Protein AF-A0AAZ3PDN5-F1 (afdb_monomer)

Radius of gyration: 50.09 Å; Cα contacts (8 Å, |Δi|>4): 40; chains: 1; bounding box: 104×36×146 Å

Secondary structure (DSSP, 8-state):
--HHHHHHHHHHHHHHHHHHHHHHHHHHHHHHHHHHHHHHHHHHHHHHHHHHHHHHHHHHHHHHHHHHHHHHHHHHHHHHHHHHHHHHHHHHHHHHHHHHHHH-SSS-HHHHHHHHHHHHHHHHHHHHH-TT-TTHHHHHHHHHHHHHHHHTTS-------

Structure (mmCIF, N/CA/C/O backbone):
data_AF-A0AAZ3PDN5-F1
#
_entry.id   AF-A0AAZ3PDN5-F1
#
loop_
_atom_site.group_PDB
_atom_site.id
_atom_site.type_symbol
_atom_site.label_atom_id
_atom_site.label_alt_id
_atom_site.label_comp_id
_atom_site.label_asym_id
_atom_site.label_entity_id
_atom_site.label_seq_id
_atom_site.pdbx_PDB_ins_code
_atom_site.Cartn_x
_atom_site.Cartn_y
_atom_site.Cartn_z
_atom_site.occupancy
_atom_site.B_iso_or_equiv
_atom_site.auth_seq_id
_atom_site.auth_comp_id
_atom_site.auth_asym_id
_atom_site.auth_atom_id
_atom_site.pdbx_PDB_model_num
ATOM 1 N N . MET A 1 1 ? 48.887 -10.048 -79.944 1.00 52.66 1 MET A N 1
ATOM 2 C CA . MET A 1 1 ? 48.756 -9.171 -78.765 1.00 52.66 1 MET A CA 1
ATOM 3 C C . MET A 1 1 ? 50.150 -8.770 -78.334 1.00 52.66 1 MET A C 1
ATOM 5 O O . MET A 1 1 ? 50.989 -9.656 -78.208 1.00 52.66 1 MET A O 1
ATOM 9 N N . THR A 1 2 ? 50.437 -7.479 -78.199 1.00 70.44 2 THR A N 1
ATOM 10 C CA . THR A 1 2 ? 51.725 -7.012 -77.660 1.00 70.44 2 THR A CA 1
ATOM 11 C C . THR A 1 2 ? 51.668 -7.018 -76.131 1.00 70.44 2 THR A C 1
ATOM 13 O O . THR A 1 2 ? 50.595 -6.863 -75.558 1.00 70.44 2 THR A O 1
ATOM 16 N N . ALA A 1 3 ? 52.805 -7.173 -75.446 1.00 73.94 3 ALA A N 1
ATOM 17 C CA . ALA A 1 3 ? 52.866 -7.166 -73.974 1.00 73.94 3 ALA A CA 1
ATOM 18 C C . ALA A 1 3 ? 52.240 -5.902 -73.345 1.00 73.94 3 ALA A C 1
ATOM 20 O O . ALA A 1 3 ? 51.764 -5.921 -72.214 1.00 73.94 3 ALA A O 1
ATOM 21 N N . THR A 1 4 ? 52.197 -4.801 -74.096 1.00 74.50 4 THR A N 1
ATOM 22 C CA . THR A 1 4 ? 51.482 -3.583 -73.718 1.00 74.50 4 THR A CA 1
ATOM 23 C C . THR A 1 4 ? 49.973 -3.807 -73.590 1.00 74.50 4 THR A C 1
ATOM 25 O O . THR A 1 4 ? 49.427 -3.415 -72.562 1.00 74.50 4 THR A O 1
ATOM 28 N N . ASP A 1 5 ? 49.313 -4.488 -74.534 1.00 79.94 5 ASP A N 1
ATOM 29 C CA . ASP A 1 5 ? 47.856 -4.732 -74.513 1.00 79.94 5 ASP A CA 1
ATOM 30 C C . ASP A 1 5 ? 47.415 -5.494 -73.255 1.00 79.94 5 ASP A C 1
ATOM 32 O O . ASP A 1 5 ? 46.420 -5.142 -72.621 1.00 79.94 5 ASP A O 1
ATOM 36 N N . GLU A 1 6 ? 48.196 -6.492 -72.831 1.00 84.44 6 GLU A N 1
ATOM 37 C CA . GLU A 1 6 ? 47.916 -7.266 -71.614 1.00 84.44 6 GLU A CA 1
ATOM 38 C C . GLU A 1 6 ? 47.995 -6.402 -70.347 1.00 84.44 6 GLU A C 1
ATOM 40 O O . GLU A 1 6 ? 47.177 -6.548 -69.436 1.00 84.44 6 GLU A O 1
ATOM 45 N N . THR A 1 7 ? 48.931 -5.446 -70.295 1.00 86.06 7 THR A N 1
ATOM 46 C CA . THR A 1 7 ? 49.037 -4.517 -69.158 1.00 86.06 7 THR A CA 1
ATOM 47 C C . THR A 1 7 ? 47.889 -3.509 -69.100 1.00 86.06 7 THR A C 1
ATOM 49 O O . THR A 1 7 ? 47.485 -3.134 -67.999 1.00 86.06 7 THR A O 1
ATOM 52 N N . TYR A 1 8 ? 47.355 -3.065 -70.246 1.00 88.25 8 TYR A N 1
ATOM 53 C CA . TYR A 1 8 ? 46.176 -2.189 -70.287 1.00 88.25 8 TYR A CA 1
ATOM 54 C C . TYR A 1 8 ? 44.939 -2.924 -69.771 1.00 88.25 8 TYR A C 1
ATOM 56 O O . TYR A 1 8 ? 44.270 -2.420 -68.872 1.00 88.25 8 TYR A O 1
ATOM 64 N N . LEU A 1 9 ? 44.710 -4.148 -70.252 1.00 90.69 9 LEU A N 1
ATOM 65 C CA . LEU A 1 9 ? 43.590 -4.985 -69.824 1.00 90.69 9 LEU A CA 1
ATOM 66 C C . LEU A 1 9 ? 43.640 -5.301 -68.320 1.00 90.69 9 LEU A C 1
ATOM 68 O O . LEU A 1 9 ? 42.619 -5.310 -67.632 1.00 90.69 9 LEU A O 1
ATOM 72 N N . TRP A 1 10 ? 44.836 -5.554 -67.782 1.00 92.19 10 TRP A N 1
ATOM 73 C CA . TRP A 1 10 ? 45.003 -5.807 -66.351 1.00 92.19 10 TRP A CA 1
ATOM 74 C C . TRP A 1 10 ? 44.714 -4.565 -65.499 1.00 92.19 10 TRP A C 1
ATOM 76 O O . TRP A 1 10 ? 44.057 -4.688 -64.465 1.00 92.19 10 TRP A O 1
ATOM 86 N N . ARG A 1 11 ? 45.143 -3.372 -65.939 1.00 93.50 11 ARG A N 1
ATOM 87 C CA . ARG A 1 11 ? 44.814 -2.107 -65.256 1.00 93.50 11 ARG A CA 1
ATOM 88 C C . ARG A 1 11 ? 43.313 -1.842 -65.243 1.00 93.50 11 ARG A C 1
ATOM 90 O O . ARG A 1 11 ? 42.771 -1.586 -64.174 1.00 93.50 11 ARG A O 1
ATOM 97 N N . GLU A 1 12 ? 42.643 -1.992 -66.381 1.00 94.12 12 GLU A N 1
ATOM 98 C CA 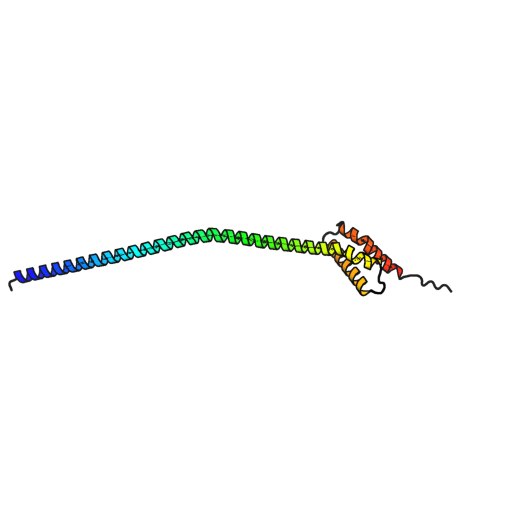. GLU A 1 12 ? 41.188 -1.828 -66.488 1.00 94.12 12 GLU A CA 1
ATOM 99 C C . GLU A 1 12 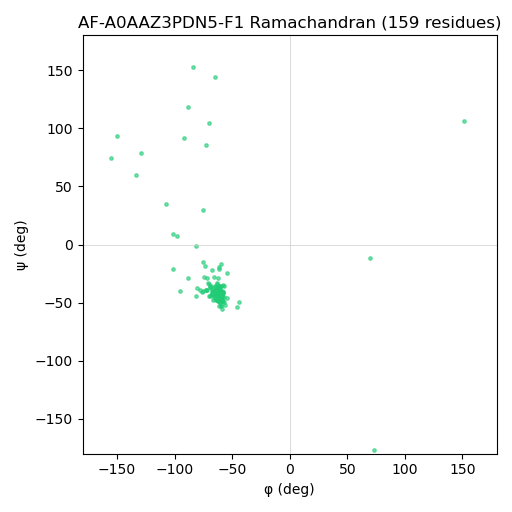? 40.448 -2.778 -65.532 1.00 94.12 12 GLU A C 1
ATOM 101 O O . GLU A 1 12 ? 39.599 -2.359 -64.747 1.00 94.12 12 GLU A O 1
ATOM 106 N N . LYS A 1 13 ? 40.857 -4.052 -65.483 1.00 95.12 13 LYS A N 1
ATOM 107 C CA . LYS A 1 13 ? 40.280 -5.040 -64.560 1.00 95.12 13 LYS A CA 1
ATOM 108 C C . LYS A 1 13 ? 40.476 -4.676 -63.084 1.00 95.12 13 LYS A C 1
ATOM 110 O O . LYS A 1 13 ? 39.609 -4.980 -62.259 1.00 95.12 13 LYS A O 1
ATOM 115 N N . ILE A 1 14 ? 41.610 -4.070 -62.728 1.00 95.69 14 ILE A N 1
ATOM 116 C CA . ILE A 1 14 ? 41.860 -3.579 -61.366 1.00 95.69 14 ILE A CA 1
ATOM 117 C C . ILE A 1 14 ? 40.983 -2.377 -61.061 1.00 95.69 14 ILE A C 1
ATOM 119 O O . ILE A 1 14 ? 40.392 -2.341 -59.988 1.00 95.69 14 ILE A O 1
ATOM 123 N N . GLU A 1 15 ? 40.864 -1.426 -61.982 1.00 96.00 15 GLU A N 1
ATOM 124 C CA . GLU A 1 15 ? 40.008 -0.252 -61.807 1.00 96.00 15 GLU A CA 1
ATOM 125 C C . GLU A 1 15 ? 38.541 -0.658 -61.632 1.00 96.00 15 GLU A C 1
ATOM 127 O O . GLU A 1 15 ? 37.877 -0.185 -60.710 1.00 96.00 15 GLU A O 1
ATOM 132 N N . GLU A 1 16 ? 38.050 -1.628 -62.406 1.00 96.25 16 GLU A N 1
ATOM 133 C CA . GLU A 1 16 ? 36.716 -2.201 -62.213 1.00 96.25 16 GLU A CA 1
ATOM 134 C C . GLU A 1 16 ? 36.560 -2.919 -60.866 1.00 96.25 16 GLU A C 1
ATOM 136 O O . GLU A 1 16 ? 35.510 -2.837 -60.223 1.00 96.25 16 GLU A O 1
ATOM 141 N N . LYS A 1 17 ? 37.578 -3.680 -60.434 1.00 96.69 17 LYS A N 1
ATOM 142 C CA . LYS A 1 17 ? 37.590 -4.331 -59.112 1.00 96.69 17 LYS A CA 1
ATOM 143 C C . LYS A 1 17 ? 37.524 -3.287 -58.008 1.00 96.69 17 LYS A C 1
ATOM 145 O O . LYS A 1 17 ? 36.636 -3.387 -57.169 1.00 96.69 17 LYS A O 1
ATOM 150 N N . LEU A 1 18 ? 38.375 -2.273 -58.077 1.00 96.69 18 LEU A N 1
ATOM 151 C CA . LEU A 1 18 ? 38.430 -1.177 -57.124 1.00 96.69 18 LEU A CA 1
ATOM 152 C C . LEU A 1 18 ? 37.104 -0.415 -57.076 1.00 96.69 18 LEU A C 1
ATOM 154 O O . LEU A 1 18 ? 36.609 -0.116 -55.994 1.00 96.69 18 LEU A O 1
ATOM 158 N N . LYS A 1 19 ? 36.490 -0.153 -58.234 1.00 96.56 19 LYS A N 1
ATOM 159 C CA . LYS A 1 19 ? 35.195 0.522 -58.314 1.00 96.56 19 LYS A CA 1
ATOM 160 C C . LYS A 1 19 ? 34.086 -0.293 -57.648 1.00 96.56 19 LYS A C 1
ATOM 162 O O . LYS A 1 19 ? 33.351 0.248 -56.828 1.00 96.56 19 LYS A O 1
ATOM 167 N N . ARG A 1 20 ? 34.003 -1.596 -57.937 1.00 96.62 20 ARG A N 1
ATOM 168 C CA . ARG A 1 20 ? 33.043 -2.500 -57.281 1.00 96.62 20 ARG A CA 1
ATOM 169 C C . ARG A 1 20 ? 33.263 -2.586 -55.775 1.00 96.62 20 ARG A C 1
ATOM 171 O O . ARG A 1 20 ? 32.291 -2.564 -55.029 1.00 96.62 20 ARG A O 1
ATOM 178 N N . ASP A 1 21 ? 34.511 -2.683 -55.335 1.00 97.06 21 ASP A N 1
ATOM 179 C CA . ASP A 1 21 ? 34.833 -2.777 -53.912 1.00 97.06 21 ASP A CA 1
ATOM 180 C C . ASP A 1 21 ? 34.489 -1.464 -53.192 1.00 97.06 21 ASP A C 1
ATOM 182 O O . ASP A 1 21 ? 33.931 -1.489 -52.097 1.00 97.06 21 ASP A O 1
ATOM 186 N N . GLN A 1 22 ? 34.719 -0.316 -53.838 1.00 97.38 22 GLN A N 1
ATOM 187 C CA . GLN A 1 22 ? 34.311 0.994 -53.334 1.00 97.38 22 GLN A CA 1
ATOM 188 C C . GLN A 1 22 ? 32.784 1.114 -53.207 1.00 97.38 22 GLN A C 1
ATOM 190 O O . GLN A 1 22 ? 32.298 1.623 -52.196 1.00 97.38 22 GLN A O 1
ATOM 195 N N . ASP A 1 23 ? 32.032 0.632 -54.199 1.00 97.00 23 ASP A N 1
ATOM 196 C CA . ASP A 1 23 ? 30.564 0.648 -54.189 1.00 97.00 23 ASP A CA 1
ATOM 197 C C . ASP A 1 23 ? 29.983 -0.349 -53.162 1.00 97.00 23 ASP A C 1
ATOM 199 O O . ASP A 1 23 ? 28.963 -0.086 -52.523 1.00 97.00 23 ASP A O 1
ATOM 203 N N . LEU A 1 24 ? 30.648 -1.486 -52.935 1.00 97.19 24 LEU A N 1
ATOM 204 C CA . LEU A 1 24 ? 30.285 -2.416 -51.863 1.00 97.19 24 LEU A CA 1
ATOM 205 C C . LEU A 1 24 ? 30.550 -1.800 -50.483 1.00 97.19 24 LEU A C 1
ATOM 207 O O . LEU A 1 24 ? 29.724 -1.922 -49.578 1.00 97.19 24 LEU A O 1
ATOM 211 N N . LEU A 1 25 ? 31.687 -1.124 -50.314 1.00 97.81 25 LEU A N 1
ATOM 212 C CA . LEU A 1 25 ? 32.069 -0.503 -49.048 1.00 97.81 25 LEU A CA 1
ATOM 213 C C . LEU A 1 25 ? 31.108 0.629 -48.670 1.00 97.81 25 LEU A C 1
ATOM 215 O O . LEU A 1 25 ? 30.723 0.737 -47.503 1.00 97.81 25 LEU A O 1
ATOM 219 N N . THR A 1 26 ? 30.664 1.434 -49.638 1.00 97.69 26 THR A N 1
ATOM 220 C CA . THR A 1 26 ? 29.646 2.471 -49.400 1.00 97.69 26 THR A CA 1
ATOM 221 C C . THR A 1 26 ? 28.315 1.843 -48.988 1.00 97.69 26 THR A C 1
ATOM 223 O O . THR A 1 26 ? 27.737 2.256 -47.983 1.00 97.69 26 THR A O 1
ATOM 226 N N . PHE A 1 27 ? 27.879 0.777 -49.665 1.00 97.88 27 PHE A N 1
ATOM 227 C CA . PHE A 1 27 ? 26.660 0.048 -49.312 1.00 97.88 27 PHE A CA 1
ATOM 228 C C . PHE A 1 27 ? 26.698 -0.547 -47.894 1.00 97.88 27 PHE A C 1
ATOM 230 O O . PHE A 1 27 ? 25.734 -0.411 -47.131 1.00 97.88 27 PHE A O 1
ATOM 237 N N . VAL A 1 28 ? 27.803 -1.199 -47.518 1.00 98.00 28 VAL A N 1
ATOM 238 C CA . VAL A 1 28 ? 27.974 -1.777 -46.175 1.00 98.00 28 VAL A CA 1
ATOM 239 C C . VAL A 1 28 ? 28.017 -0.673 -45.120 1.00 98.00 28 VAL A C 1
ATOM 241 O O . VAL A 1 28 ? 27.352 -0.794 -44.093 1.00 98.00 28 VAL A O 1
ATOM 244 N N . SER A 1 29 ? 28.730 0.425 -45.386 1.00 98.12 29 SER A N 1
ATOM 245 C CA . SER A 1 29 ? 28.792 1.589 -44.494 1.00 98.12 29 SER A CA 1
ATOM 246 C C . SER A 1 29 ? 27.407 2.186 -44.237 1.00 98.12 29 SER A C 1
ATOM 248 O O . SER A 1 29 ? 27.035 2.431 -43.089 1.00 98.12 29 SER A O 1
ATOM 250 N N . ASP A 1 30 ? 26.592 2.349 -45.279 1.00 97.94 30 ASP A N 1
ATOM 251 C CA . ASP A 1 30 ? 25.235 2.877 -45.139 1.00 97.94 30 ASP A CA 1
ATOM 252 C C . ASP A 1 30 ? 24.299 1.902 -44.419 1.00 97.94 30 ASP A C 1
ATOM 254 O O . ASP A 1 30 ? 23.476 2.318 -43.602 1.00 97.94 30 ASP A O 1
ATOM 258 N N . SER A 1 31 ? 24.451 0.598 -44.657 1.00 97.81 31 SER A N 1
ATOM 259 C CA . SER A 1 31 ? 23.704 -0.433 -43.928 1.00 97.81 31 SER A CA 1
ATOM 260 C C . SER A 1 31 ? 24.058 -0.440 -42.439 1.00 97.81 31 SER A C 1
ATOM 262 O O . SER A 1 31 ? 23.166 -0.516 -41.593 1.00 97.81 31 SER A O 1
ATOM 264 N N . LEU A 1 32 ? 25.341 -0.275 -42.105 1.00 98.00 32 LEU A N 1
ATOM 265 C CA . LEU A 1 32 ? 25.812 -0.170 -40.727 1.00 98.00 32 LEU A CA 1
ATOM 266 C C . LEU A 1 32 ? 25.260 1.086 -40.039 1.00 98.00 32 LEU A C 1
ATOM 268 O O . LEU A 1 32 ? 24.771 0.996 -38.917 1.00 98.00 32 LEU A O 1
ATOM 272 N N . LYS A 1 33 ? 25.247 2.239 -40.724 1.00 97.94 33 LYS A N 1
ATOM 273 C CA . LYS A 1 33 ? 24.632 3.475 -40.206 1.00 97.94 33 LYS A CA 1
ATOM 274 C C . LYS A 1 33 ? 23.141 3.303 -39.921 1.00 97.94 33 LYS A C 1
ATOM 276 O O . LYS A 1 33 ? 22.670 3.762 -38.885 1.00 97.94 33 LYS A O 1
ATOM 281 N N . ARG A 1 34 ? 22.395 2.632 -40.808 1.00 98.06 34 ARG A N 1
ATOM 282 C CA . ARG A 1 34 ? 20.972 2.326 -40.567 1.00 98.06 34 ARG A CA 1
ATOM 283 C C . ARG A 1 34 ? 20.798 1.430 -39.344 1.00 98.06 34 ARG A C 1
ATOM 285 O O . ARG A 1 34 ? 19.933 1.698 -38.518 1.00 98.06 34 ARG A O 1
ATOM 292 N N . SER A 1 35 ? 21.631 0.399 -39.205 1.00 98.19 35 SER A N 1
ATOM 293 C CA . SER A 1 35 ? 21.597 -0.479 -38.032 1.00 98.19 35 SER A CA 1
ATOM 294 C C . SER A 1 35 ? 21.909 0.281 -36.740 1.00 98.19 35 SER A C 1
ATOM 296 O O . SER A 1 35 ? 21.217 0.088 -35.749 1.00 98.19 35 SER A O 1
ATOM 298 N N . ASP A 1 36 ? 22.902 1.172 -36.748 1.00 98.00 36 ASP A N 1
ATOM 299 C CA . ASP A 1 36 ? 23.248 2.022 -35.600 1.00 98.00 36 ASP A CA 1
ATOM 300 C C . ASP A 1 36 ? 22.091 2.956 -35.205 1.00 98.00 36 ASP A C 1
ATOM 302 O O . ASP A 1 36 ? 21.768 3.087 -34.025 1.00 98.00 36 ASP A O 1
ATOM 306 N N . GLN A 1 37 ? 21.398 3.550 -36.183 1.00 97.94 37 GLN A N 1
ATOM 307 C CA . GLN A 1 37 ? 20.201 4.361 -35.933 1.00 97.94 37 GLN A CA 1
ATOM 308 C C . GLN A 1 37 ? 19.070 3.549 -35.291 1.00 97.94 37 GLN A C 1
ATOM 310 O O . GLN A 1 37 ? 18.441 4.029 -34.346 1.00 97.94 37 GLN A O 1
ATOM 315 N N . LEU A 1 38 ? 18.827 2.321 -35.760 1.00 98.12 38 LEU A N 1
ATOM 316 C CA . LEU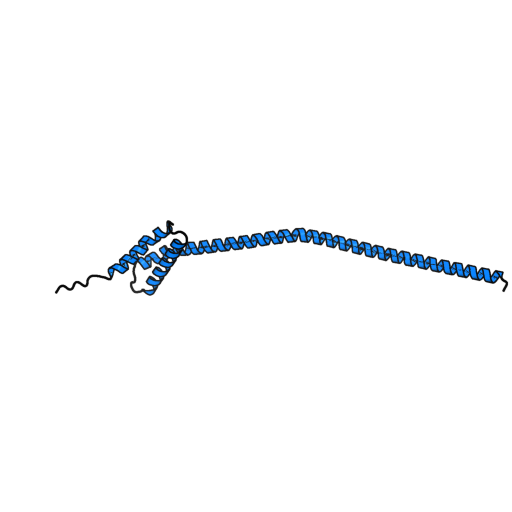 A 1 38 ? 17.833 1.423 -35.162 1.00 98.12 38 LEU A CA 1
ATOM 317 C C . LEU A 1 38 ? 18.201 1.068 -33.718 1.00 98.12 38 LEU A C 1
ATOM 319 O O . LEU A 1 38 ? 17.351 1.158 -32.833 1.00 98.12 38 LEU A O 1
ATOM 323 N N . THR A 1 39 ? 19.469 0.741 -33.463 1.00 98.25 39 THR A N 1
ATOM 324 C CA . THR A 1 39 ? 19.967 0.459 -32.111 1.00 98.25 39 THR A CA 1
ATOM 325 C C . THR A 1 39 ? 19.791 1.665 -31.191 1.00 98.25 39 THR A C 1
ATOM 327 O O . THR A 1 39 ? 19.287 1.516 -30.081 1.00 98.25 39 THR A O 1
ATOM 330 N N . LYS A 1 40 ? 20.122 2.878 -31.648 1.00 98.25 40 LYS A N 1
ATOM 331 C CA . LYS A 1 40 ? 19.891 4.116 -30.882 1.00 98.25 40 LYS A CA 1
ATOM 332 C C . LYS A 1 40 ? 18.411 4.341 -30.581 1.00 98.25 40 LYS A C 1
ATOM 334 O O . LYS A 1 40 ? 18.073 4.726 -29.463 1.00 98.25 40 LYS A O 1
ATOM 339 N N . GLY A 1 41 ? 17.533 4.059 -31.543 1.00 98.25 41 GLY A N 1
ATOM 340 C CA . GLY A 1 41 ? 16.085 4.090 -31.337 1.00 98.25 41 GLY A CA 1
ATOM 341 C C . GLY A 1 41 ? 15.637 3.110 -30.252 1.00 98.25 41 GLY A C 1
ATOM 342 O O . GLY A 1 41 ? 14.897 3.489 -29.347 1.00 98.25 41 GLY A O 1
ATOM 343 N N . MET A 1 42 ? 16.142 1.875 -30.283 1.00 98.25 42 MET A N 1
ATOM 344 C CA . MET A 1 42 ? 15.850 0.868 -29.261 1.00 98.25 42 MET A CA 1
ATOM 345 C C . MET A 1 42 ? 16.337 1.297 -27.874 1.00 98.25 42 MET A C 1
ATOM 347 O O . MET A 1 42 ? 15.576 1.208 -26.915 1.00 98.25 42 MET A O 1
ATOM 351 N N . VAL A 1 43 ? 17.567 1.806 -27.766 1.00 98.38 43 VAL A N 1
ATOM 352 C CA . VAL A 1 43 ? 18.112 2.317 -26.498 1.00 98.38 43 VAL A CA 1
ATOM 353 C C . VAL A 1 43 ? 17.241 3.448 -25.959 1.00 98.38 43 VAL A C 1
ATOM 355 O O . VAL A 1 43 ? 16.881 3.426 -24.790 1.00 98.38 43 VAL A O 1
ATOM 358 N N . SER A 1 44 ? 16.814 4.385 -26.809 1.00 98.44 44 SER A N 1
ATOM 359 C CA . SER A 1 44 ? 15.919 5.471 -26.396 1.00 98.44 44 SER A CA 1
ATOM 360 C C . SER A 1 44 ? 14.580 4.961 -25.851 1.00 98.44 44 SER A C 1
AT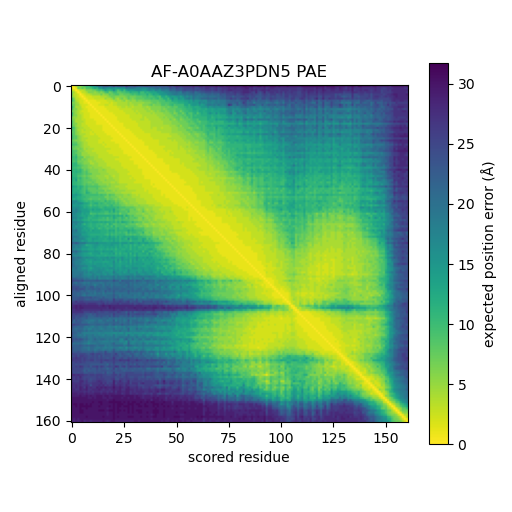OM 362 O O . SER A 1 44 ? 14.102 5.474 -24.838 1.00 98.44 44 SER A O 1
ATOM 364 N N . ILE A 1 45 ? 13.990 3.940 -26.482 1.00 98.31 45 ILE A N 1
ATOM 365 C CA . ILE A 1 45 ? 12.752 3.312 -25.999 1.00 98.31 45 ILE A CA 1
ATOM 366 C C . ILE A 1 45 ? 12.988 2.641 -24.644 1.00 98.31 45 ILE A C 1
ATOM 368 O O . ILE A 1 45 ? 12.197 2.843 -23.725 1.00 98.31 45 ILE A O 1
ATOM 372 N N . LEU A 1 46 ? 14.070 1.873 -24.502 1.00 98.56 46 LEU A N 1
ATOM 373 C CA . LEU A 1 46 ? 14.397 1.186 -23.252 1.00 98.56 46 LEU A CA 1
ATOM 374 C C . LEU A 1 46 ? 14.646 2.174 -22.110 1.00 98.56 46 LEU A C 1
ATOM 376 O O . LEU A 1 46 ? 14.066 2.000 -21.045 1.00 98.56 46 LEU A O 1
ATOM 380 N N . SER A 1 47 ? 15.393 3.254 -22.347 1.00 98.25 47 SER A N 1
ATOM 381 C CA . SER A 1 47 ? 15.593 4.312 -21.349 1.00 98.25 47 SER A CA 1
ATOM 382 C C . SER A 1 47 ? 14.279 4.993 -20.954 1.00 98.25 47 SER A C 1
ATOM 384 O O . SER A 1 47 ? 14.069 5.319 -19.788 1.00 98.25 47 SER A O 1
ATOM 386 N N . SER A 1 48 ? 13.353 5.186 -21.900 1.00 98.38 48 SER A N 1
ATOM 387 C CA . SER A 1 48 ? 12.019 5.712 -21.582 1.00 98.38 48 SER A CA 1
ATOM 388 C C . SER A 1 48 ? 11.201 4.739 -20.731 1.00 98.38 48 SER A C 1
ATOM 390 O O . SER A 1 48 ? 10.491 5.169 -19.822 1.00 98.38 48 SER A O 1
ATOM 392 N N . LEU A 1 49 ? 11.282 3.437 -21.013 1.00 98.56 49 LEU A N 1
ATOM 393 C CA . LEU A 1 49 ? 10.609 2.412 -20.218 1.00 98.56 49 LEU A CA 1
ATOM 394 C C . LEU A 1 49 ? 11.185 2.329 -18.808 1.00 98.56 49 LEU A C 1
ATOM 396 O O . LEU A 1 49 ? 10.406 2.274 -17.865 1.00 98.56 49 LEU A O 1
ATOM 400 N N . GLU A 1 50 ? 12.506 2.378 -18.669 1.00 98.31 50 GLU A N 1
ATOM 401 C CA . GLU A 1 50 ? 13.198 2.394 -17.381 1.00 98.31 50 GLU A CA 1
ATOM 402 C C . GLU A 1 50 ? 12.723 3.564 -16.510 1.00 98.31 50 GLU A C 1
ATOM 404 O O . GLU A 1 50 ? 12.214 3.334 -15.416 1.00 98.31 50 GLU A O 1
ATOM 409 N N . GLY A 1 51 ? 12.734 4.796 -17.035 1.00 98.12 51 GLY A N 1
ATOM 410 C CA . GLY A 1 51 ? 12.249 5.961 -16.283 1.00 98.12 51 GLY A CA 1
ATOM 411 C C . GLY A 1 51 ? 10.756 5.890 -15.929 1.00 98.12 51 GLY A C 1
ATOM 412 O O . GLY A 1 51 ? 10.331 6.342 -14.866 1.00 98.12 51 GLY A O 1
ATOM 413 N N . ARG A 1 52 ? 9.927 5.283 -16.789 1.00 98.31 52 ARG A N 1
ATOM 414 C CA . ARG A 1 52 ? 8.508 5.036 -16.473 1.00 98.31 52 ARG A CA 1
ATOM 415 C C . ARG A 1 52 ? 8.337 3.977 -15.387 1.00 98.31 52 ARG A C 1
ATOM 417 O O . ARG A 1 52 ? 7.411 4.100 -14.588 1.00 98.31 52 ARG A O 1
ATOM 424 N N . LEU A 1 53 ? 9.180 2.947 -15.379 1.00 98.31 53 LEU A N 1
ATOM 425 C CA . LEU A 1 53 ? 9.152 1.882 -14.381 1.00 98.31 53 LEU A CA 1
ATOM 426 C C . LEU A 1 53 ? 9.576 2.420 -13.013 1.00 98.31 53 LEU A C 1
ATOM 428 O O . LEU A 1 53 ? 8.883 2.180 -12.032 1.00 98.31 53 LEU A O 1
ATOM 432 N N . GLU A 1 54 ? 10.631 3.232 -12.979 1.00 98.06 54 GLU A N 1
ATOM 433 C CA . GLU A 1 54 ? 11.086 3.937 -11.780 1.00 98.06 54 GLU A CA 1
ATOM 434 C C . GLU A 1 54 ? 9.985 4.849 -11.217 1.00 98.06 54 GLU A C 1
ATOM 436 O O . GLU A 1 54 ? 9.677 4.817 -10.025 1.00 98.06 54 GLU A O 1
ATOM 441 N N . HIS A 1 55 ? 9.326 5.644 -12.067 1.00 97.94 55 HIS A N 1
ATOM 442 C CA . HIS A 1 55 ? 8.223 6.499 -11.623 1.00 97.94 55 HIS A CA 1
ATOM 443 C C . HIS A 1 55 ? 7.033 5.692 -11.082 1.00 97.94 55 HIS A C 1
ATOM 445 O O . HIS A 1 55 ? 6.397 6.089 -10.100 1.00 97.94 55 HIS A O 1
ATOM 451 N N . LEU A 1 56 ? 6.733 4.555 -11.715 1.00 97.81 56 LEU A N 1
ATOM 452 C CA . LEU A 1 56 ? 5.679 3.654 -11.268 1.00 97.81 56 LEU A CA 1
ATOM 453 C C . LEU A 1 56 ? 6.024 3.040 -9.911 1.00 97.81 56 LEU A C 1
ATOM 455 O O . LEU A 1 56 ? 5.179 3.050 -9.024 1.00 97.81 56 LEU A O 1
ATOM 459 N N . GLU A 1 57 ? 7.245 2.550 -9.728 1.00 97.31 57 GLU A N 1
ATOM 460 C CA . GLU A 1 57 ? 7.718 1.973 -8.468 1.00 97.31 57 GLU A CA 1
ATOM 461 C C . GLU A 1 57 ? 7.626 2.986 -7.321 1.00 97.31 57 GLU A C 1
ATOM 463 O O . GLU A 1 57 ? 6.994 2.712 -6.297 1.00 97.31 57 GLU A O 1
ATOM 468 N N . ASN A 1 58 ? 8.130 4.200 -7.553 1.00 97.00 58 ASN A N 1
ATOM 469 C CA . ASN A 1 58 ? 8.069 5.310 -6.602 1.00 97.00 58 ASN A CA 1
ATOM 470 C C . ASN A 1 58 ? 6.635 5.747 -6.257 1.00 97.00 58 ASN A C 1
ATOM 472 O O . ASN A 1 58 ? 6.421 6.395 -5.235 1.00 97.00 58 ASN A O 1
ATOM 476 N N . SER A 1 59 ? 5.650 5.399 -7.086 1.00 97.62 59 SER A N 1
ATOM 477 C CA . SER A 1 59 ? 4.232 5.675 -6.827 1.00 97.62 59 SER A CA 1
ATOM 478 C C . SER A 1 59 ? 3.519 4.491 -6.168 1.00 97.62 59 SER A C 1
ATOM 480 O O . SER A 1 59 ? 2.692 4.673 -5.274 1.00 97.62 59 SER A O 1
ATOM 482 N N . VAL A 1 60 ? 3.823 3.265 -6.599 1.00 97.94 60 VAL A N 1
ATOM 483 C CA . VAL A 1 60 ? 3.125 2.046 -6.177 1.00 97.94 60 VAL A CA 1
ATOM 484 C C . VAL A 1 60 ? 3.543 1.612 -4.778 1.00 97.94 60 VAL A C 1
ATOM 486 O O . VAL A 1 60 ? 2.664 1.244 -3.999 1.00 97.94 60 VAL A O 1
ATOM 489 N N . ILE A 1 61 ? 4.832 1.684 -4.429 1.00 97.25 61 ILE A N 1
ATOM 490 C CA . ILE A 1 61 ? 5.308 1.257 -3.102 1.00 97.25 61 ILE A CA 1
ATOM 491 C C . ILE A 1 61 ? 4.663 2.100 -1.985 1.00 97.25 61 ILE A C 1
ATOM 493 O O . ILE A 1 61 ? 4.008 1.515 -1.119 1.00 97.25 61 ILE A O 1
ATOM 497 N N . PRO A 1 62 ? 4.705 3.450 -2.013 1.00 97.75 62 PRO A N 1
ATOM 498 C CA . PRO A 1 62 ? 4.069 4.249 -0.963 1.00 97.75 62 PRO A CA 1
ATOM 499 C C . PRO A 1 62 ? 2.548 4.063 -0.903 1.00 97.75 62 PRO A C 1
ATOM 501 O O . PRO A 1 62 ? 1.951 4.087 0.174 1.00 97.75 62 PRO A O 1
ATOM 504 N N . MET A 1 63 ? 1.901 3.862 -2.056 1.00 97.94 63 MET A N 1
ATOM 505 C CA . MET A 1 63 ? 0.465 3.589 -2.124 1.00 97.94 63 MET A CA 1
ATOM 506 C C . MET A 1 63 ? 0.116 2.241 -1.479 1.00 97.94 63 MET A C 1
ATOM 508 O O . MET A 1 63 ? -0.877 2.151 -0.751 1.00 97.94 63 MET A O 1
ATOM 512 N N . HIS A 1 64 ? 0.920 1.202 -1.715 1.00 98.19 64 HIS A N 1
ATOM 513 C CA . HIS A 1 64 ? 0.770 -0.100 -1.069 1.00 98.19 64 HIS A CA 1
ATOM 514 C C . HIS A 1 64 ? 0.901 0.024 0.454 1.00 98.19 64 HIS A C 1
ATOM 516 O O . HIS A 1 64 ? 0.020 -0.436 1.180 1.00 98.19 64 HIS A O 1
ATOM 522 N N . ASP A 1 65 ? 1.929 0.721 0.939 1.00 97.88 65 ASP A N 1
ATOM 523 C CA . ASP A 1 65 ? 2.157 0.909 2.376 1.00 97.88 65 ASP A CA 1
ATOM 524 C C . ASP A 1 65 ? 1.022 1.698 3.038 1.00 97.88 65 ASP A C 1
ATOM 526 O O . ASP A 1 65 ? 0.506 1.311 4.089 1.00 97.88 65 ASP A O 1
ATOM 530 N N . SER A 1 66 ? 0.560 2.771 2.389 1.00 97.69 66 SER A N 1
ATOM 531 C CA . SER A 1 66 ? -0.605 3.536 2.840 1.00 97.69 66 SER A CA 1
ATOM 532 C C . SER A 1 66 ? -1.862 2.662 2.910 1.00 97.69 66 SER A C 1
ATOM 534 O O . SER A 1 66 ? -2.595 2.694 3.901 1.00 97.69 66 SER A O 1
ATOM 536 N N . THR A 1 67 ? -2.076 1.813 1.901 1.00 98.38 67 THR A N 1
ATOM 537 C CA . THR A 1 67 ? -3.198 0.866 1.867 1.00 98.38 67 THR A CA 1
ATOM 538 C C . THR A 1 67 ? -3.099 -0.154 3.001 1.00 98.38 67 THR A C 1
ATOM 540 O O . THR A 1 67 ? -4.092 -0.411 3.681 1.00 98.38 67 THR A O 1
ATOM 543 N N . GLN A 1 68 ? -1.913 -0.707 3.263 1.00 98.25 68 GLN A N 1
ATOM 544 C CA . GLN A 1 68 ? -1.700 -1.652 4.358 1.00 98.25 68 GLN A CA 1
ATOM 545 C C . GLN A 1 68 ? -1.992 -1.007 5.720 1.00 98.25 68 GLN A C 1
ATOM 547 O O . GLN A 1 68 ? -2.692 -1.601 6.542 1.00 98.25 68 GLN A O 1
ATOM 552 N N . ASN A 1 69 ? -1.524 0.222 5.942 1.00 98.00 69 ASN A N 1
ATOM 553 C CA . ASN A 1 69 ? -1.797 0.974 7.168 1.00 98.00 69 ASN A CA 1
ATOM 554 C C . ASN A 1 69 ? -3.300 1.222 7.358 1.00 98.00 69 ASN A C 1
ATOM 556 O O . ASN A 1 69 ? -3.826 1.036 8.455 1.00 98.00 69 ASN A O 1
ATOM 560 N N . LEU A 1 70 ? -4.016 1.572 6.285 1.00 98.31 70 LEU A N 1
ATOM 561 C CA . LEU A 1 70 ? -5.472 1.723 6.316 1.00 98.31 70 LEU A CA 1
ATOM 562 C C . LEU A 1 70 ? -6.186 0.408 6.649 1.00 98.31 70 LEU A C 1
ATOM 564 O O . LEU A 1 70 ? -7.139 0.411 7.426 1.00 98.31 70 LEU A O 1
ATOM 568 N N . LEU A 1 71 ? -5.729 -0.724 6.107 1.00 98.06 71 LEU A N 1
ATOM 569 C CA . LEU A 1 71 ? -6.294 -2.038 6.423 1.00 98.06 71 LEU A CA 1
ATOM 570 C C . LEU A 1 71 ? -6.055 -2.433 7.884 1.00 98.06 71 LEU A C 1
ATOM 572 O O . LEU A 1 71 ? -6.966 -2.961 8.526 1.00 98.06 71 LEU A O 1
ATOM 576 N N . GLN A 1 72 ? -4.869 -2.150 8.425 1.00 98.19 72 GLN A N 1
ATOM 577 C CA . GLN A 1 72 ? -4.574 -2.363 9.843 1.00 98.19 72 GLN A CA 1
ATOM 578 C C . GLN A 1 72 ? -5.457 -1.483 10.728 1.00 98.19 72 GLN A C 1
ATOM 580 O O . GLN A 1 72 ? -6.084 -1.995 11.654 1.00 98.19 72 GLN A O 1
ATOM 585 N N . LEU A 1 73 ? -5.575 -0.190 10.405 1.00 98.19 73 LEU A N 1
ATOM 586 C CA . LEU A 1 73 ? -6.440 0.742 11.124 1.00 98.19 73 LEU A CA 1
ATOM 587 C C . LEU A 1 73 ? -7.895 0.268 11.107 1.00 98.19 73 LEU A C 1
ATOM 589 O O . LEU A 1 73 ? -8.508 0.163 12.164 1.00 98.19 73 LEU A O 1
ATOM 593 N N . LYS A 1 74 ? -8.419 -0.106 9.934 1.00 97.69 74 LYS A N 1
ATOM 594 C CA . LYS A 1 74 ? -9.753 -0.703 9.797 1.00 97.69 74 LYS A CA 1
ATOM 595 C C . LYS A 1 74 ? -9.903 -1.928 10.703 1.00 97.69 74 LYS A C 1
ATOM 597 O O . LYS A 1 74 ? -10.920 -2.067 11.377 1.00 97.69 74 LYS A O 1
ATOM 602 N N . GLY A 1 75 ? -8.910 -2.818 10.720 1.00 97.88 75 GLY A N 1
ATOM 603 C CA . GLY A 1 75 ? -8.907 -4.006 11.572 1.00 97.88 75 GLY A CA 1
ATOM 604 C C . GLY A 1 75 ? -8.986 -3.661 13.060 1.00 97.88 75 GLY A C 1
ATOM 605 O O . GLY A 1 75 ? -9.804 -4.233 13.778 1.00 97.88 75 GLY A O 1
ATOM 606 N N . THR A 1 76 ? -8.188 -2.695 13.514 1.00 97.75 76 THR A N 1
ATOM 607 C CA . THR A 1 76 ? -8.222 -2.199 14.896 1.00 97.75 76 THR A CA 1
ATOM 608 C C . THR A 1 76 ? -9.568 -1.565 15.225 1.00 97.75 76 THR A C 1
ATOM 610 O O . THR A 1 76 ? -10.182 -1.942 16.217 1.00 97.75 76 THR A O 1
ATOM 613 N N . THR A 1 77 ? -10.085 -0.681 14.368 1.00 98.19 77 THR A N 1
ATOM 614 C CA . THR A 1 77 ? -11.399 -0.052 14.556 1.00 98.19 77 THR A CA 1
ATOM 615 C C . THR A 1 77 ? -12.517 -1.087 14.645 1.00 98.19 77 THR A C 1
ATOM 617 O O . THR A 1 77 ? -13.376 -0.969 15.513 1.00 98.19 77 THR A O 1
ATOM 620 N N . GLN A 1 78 ? -12.498 -2.129 13.810 1.00 98.19 78 GLN A N 1
ATOM 621 C CA . GLN A 1 78 ? -13.496 -3.197 13.866 1.00 98.19 78 GLN A CA 1
ATOM 622 C C . GLN A 1 78 ? -13.432 -3.976 15.183 1.00 98.19 78 GLN A C 1
ATOM 624 O O . GLN A 1 78 ? -14.475 -4.314 15.736 1.00 98.19 78 GLN A O 1
ATOM 629 N N . LYS A 1 79 ? -12.225 -4.249 15.696 1.00 97.88 79 LYS A N 1
ATOM 630 C CA . LYS A 1 79 ? -12.045 -4.891 17.005 1.00 97.88 79 LYS A CA 1
ATOM 631 C C . LYS A 1 79 ? -12.567 -4.003 18.129 1.00 97.88 79 LYS A C 1
ATOM 633 O O . LYS A 1 79 ? -13.336 -4.478 18.950 1.00 97.88 79 LYS A O 1
ATOM 638 N N . THR A 1 80 ? -12.205 -2.719 18.144 1.00 97.56 80 THR A N 1
ATOM 639 C CA . THR A 1 80 ? -12.715 -1.768 19.144 1.00 97.56 80 THR A CA 1
ATOM 640 C C . THR A 1 80 ? -14.236 -1.680 19.097 1.00 97.56 80 THR A C 1
ATOM 642 O O . THR A 1 80 ? -14.873 -1.723 20.140 1.00 97.56 80 THR A O 1
ATOM 645 N N . LEU A 1 81 ? -14.830 -1.618 17.903 1.00 98.19 81 LEU A N 1
ATOM 646 C CA . LEU A 1 81 ? -16.282 -1.606 17.745 1.00 98.19 81 LEU A CA 1
ATOM 647 C C . LEU A 1 81 ? -16.925 -2.895 18.268 1.00 98.19 81 LEU A C 1
ATOM 649 O O . LEU A 1 81 ? -17.945 -2.817 18.939 1.00 98.19 81 LEU A O 1
ATOM 653 N N . PHE A 1 82 ? -16.315 -4.056 18.011 1.00 97.00 82 PHE A N 1
ATOM 654 C CA . PHE A 1 82 ? -16.775 -5.331 18.560 1.00 97.00 82 PHE A CA 1
ATOM 655 C C . PHE A 1 82 ? -16.752 -5.336 20.094 1.00 97.00 82 PHE A C 1
ATOM 657 O O . PHE A 1 82 ? -17.765 -5.654 20.702 1.00 97.00 82 PHE A O 1
ATOM 664 N N . TYR A 1 83 ? -15.641 -4.930 20.718 1.00 94.69 83 TYR A N 1
ATOM 665 C CA . TYR A 1 83 ? -15.544 -4.873 22.182 1.00 94.69 83 TYR A CA 1
ATOM 666 C C . TYR A 1 83 ? -16.536 -3.880 22.797 1.00 94.69 83 TYR A C 1
ATOM 668 O O . TYR A 1 83 ? -17.106 -4.150 23.848 1.00 94.69 83 TYR A O 1
ATOM 676 N N . LEU A 1 84 ? -16.775 -2.742 22.137 1.00 95.56 84 LEU A N 1
ATOM 677 C CA . LEU A 1 84 ? -17.781 -1.781 22.588 1.00 95.56 84 LEU A CA 1
ATOM 678 C C . LEU A 1 84 ? -19.201 -2.350 22.489 1.00 95.56 84 LEU A C 1
ATOM 680 O O . LEU A 1 84 ? -19.979 -2.166 23.420 1.00 95.56 84 LEU A O 1
ATOM 684 N N . ASP A 1 85 ? -19.544 -3.034 21.397 1.00 95.62 85 ASP A N 1
ATOM 685 C CA . ASP A 1 85 ? -20.862 -3.662 21.230 1.00 95.62 85 ASP A CA 1
ATOM 686 C C . ASP A 1 85 ? -21.088 -4.785 22.260 1.00 95.62 85 ASP A C 1
ATOM 688 O O . ASP A 1 85 ? -22.157 -4.867 22.868 1.00 95.62 85 ASP A O 1
ATOM 692 N N . ASP A 1 86 ? -20.051 -5.582 22.537 1.00 92.38 86 ASP A N 1
ATOM 693 C CA . ASP A 1 86 ? -20.071 -6.633 23.561 1.00 92.38 86 ASP A CA 1
ATOM 694 C C . ASP A 1 86 ? -20.272 -6.048 24.970 1.00 92.38 86 ASP A C 1
ATOM 696 O O . ASP A 1 86 ? -21.189 -6.446 25.695 1.00 92.38 86 ASP A O 1
ATOM 700 N N . ALA A 1 87 ? -19.517 -5.003 25.324 1.00 90.62 87 ALA A N 1
ATOM 701 C CA . ALA A 1 87 ? -19.688 -4.296 26.591 1.00 90.62 87 ALA A CA 1
ATOM 702 C C . ALA A 1 87 ? -21.099 -3.691 26.721 1.00 90.62 87 ALA A C 1
ATOM 704 O O . ALA A 1 87 ? -21.764 -3.874 27.743 1.00 90.62 87 ALA A O 1
ATOM 705 N N . ILE A 1 88 ? -21.600 -3.011 25.681 1.00 91.44 88 ILE A N 1
ATOM 706 C CA . ILE A 1 88 ? -22.953 -2.427 25.666 1.00 91.44 88 ILE A CA 1
ATOM 707 C C . ILE A 1 88 ? -24.021 -3.509 25.870 1.00 91.44 88 ILE A C 1
ATOM 709 O O . ILE A 1 88 ? -24.963 -3.295 26.637 1.00 91.44 88 ILE A O 1
ATOM 713 N N . SER A 1 89 ? -23.880 -4.665 25.219 1.00 91.88 89 SER A N 1
ATOM 714 C CA . SER A 1 89 ? -24.786 -5.810 25.376 1.00 91.88 89 SER A CA 1
ATOM 715 C C . SER A 1 89 ? -24.864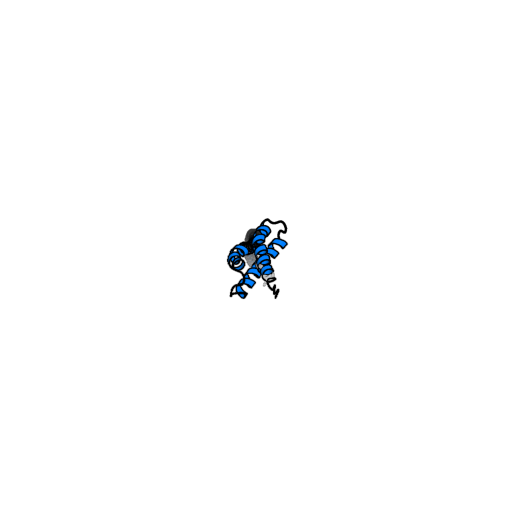 -6.278 26.834 1.00 91.88 89 SER A C 1
ATOM 717 O O . SER A 1 89 ? -25.962 -6.536 27.348 1.00 91.88 89 SER A O 1
ATOM 719 N N . HIS A 1 90 ? -23.725 -6.307 27.532 1.00 89.56 90 HIS A N 1
ATOM 720 C CA . HIS A 1 90 ? -23.664 -6.630 28.953 1.00 89.56 90 HIS A CA 1
ATOM 721 C C . HIS A 1 90 ? -24.292 -5.537 29.830 1.00 89.56 90 HIS A C 1
ATOM 723 O O . HIS A 1 90 ? -25.140 -5.866 30.655 1.00 89.56 90 HIS A O 1
ATOM 729 N N . TYR A 1 91 ? -24.031 -4.246 29.595 1.00 87.25 91 TYR A N 1
ATOM 730 C CA . TYR A 1 91 ? -24.718 -3.155 30.316 1.00 87.25 91 TYR A CA 1
ATOM 731 C C . TYR A 1 91 ? -26.247 -3.186 30.156 1.00 87.25 91 TYR A C 1
ATOM 733 O O . TYR A 1 91 ? -26.990 -2.851 31.081 1.00 87.25 91 TYR A O 1
ATOM 741 N N . GLN A 1 92 ? -26.747 -3.590 28.987 1.00 88.94 92 GLN A N 1
ATOM 742 C CA . GLN A 1 92 ? -28.186 -3.694 28.735 1.00 88.94 92 GLN A CA 1
ATOM 743 C C . GLN A 1 92 ? -28.837 -4.896 29.436 1.00 88.94 92 GLN A C 1
ATOM 745 O O . GLN A 1 92 ? -30.054 -4.881 29.637 1.00 88.94 92 GLN A O 1
ATOM 750 N N . ALA A 1 93 ? -28.064 -5.907 29.855 1.00 89.12 93 ALA A N 1
ATOM 751 C CA . ALA A 1 93 ? -28.589 -7.120 30.479 1.00 89.12 93 ALA A CA 1
ATOM 752 C C . ALA A 1 93 ? -29.411 -6.822 31.742 1.00 89.12 93 ALA A C 1
ATOM 754 O O . ALA A 1 93 ? -30.485 -7.400 31.903 1.00 89.12 93 ALA A O 1
ATOM 755 N N . VAL A 1 94 ? -28.968 -5.885 32.588 1.00 83.25 94 VAL A N 1
ATOM 756 C CA . VAL A 1 94 ? -29.708 -5.452 33.789 1.00 83.25 94 VAL A CA 1
ATOM 757 C C . VAL A 1 94 ? -31.081 -4.916 33.398 1.00 83.25 94 VAL A C 1
ATOM 759 O O . VAL A 1 94 ? -32.101 -5.436 33.837 1.00 83.25 94 VAL A O 1
ATOM 762 N N . ARG A 1 95 ? -31.120 -3.922 32.504 1.00 84.88 95 ARG A N 1
ATOM 763 C CA . ARG A 1 95 ? -32.363 -3.260 32.082 1.00 84.88 95 ARG A CA 1
ATOM 764 C C . ARG A 1 95 ? -33.347 -4.233 31.434 1.00 84.88 95 ARG A C 1
ATOM 766 O O . ARG A 1 95 ? -34.553 -4.127 31.652 1.00 84.88 95 ARG A O 1
ATOM 773 N N . ASP A 1 96 ? -32.839 -5.150 30.619 1.00 87.81 96 ASP A N 1
ATOM 774 C CA . ASP A 1 96 ? -33.665 -6.094 29.870 1.00 87.81 96 ASP A CA 1
ATOM 775 C C . ASP A 1 96 ? -34.245 -7.202 30.764 1.00 87.81 96 ASP A C 1
ATOM 777 O O . ASP A 1 96 ? -35.312 -7.737 30.462 1.00 87.81 96 ASP A O 1
ATOM 781 N N . THR A 1 97 ? -33.557 -7.550 31.855 1.00 87.50 97 THR A N 1
ATOM 782 C CA . THR A 1 97 ? -33.937 -8.668 32.735 1.00 87.50 97 THR A CA 1
ATOM 783 C C . THR A 1 97 ? -34.649 -8.229 34.014 1.00 87.50 97 THR A C 1
ATOM 785 O O . THR A 1 97 ? -35.414 -9.020 34.568 1.00 87.50 97 THR A O 1
ATOM 788 N N . ASP A 1 98 ? -34.493 -6.969 34.432 1.00 84.94 98 ASP A N 1
ATOM 789 C CA . ASP A 1 98 ? -35.003 -6.401 35.688 1.00 84.94 98 ASP A CA 1
ATOM 790 C C . ASP A 1 98 ? -36.469 -6.769 35.975 1.00 84.94 98 ASP A C 1
ATOM 792 O O . ASP A 1 98 ? -36.794 -7.391 36.986 1.00 84.94 98 ASP A O 1
ATOM 796 N N . LYS A 1 99 ? -37.368 -6.496 35.020 1.00 85.88 99 LYS A N 1
ATOM 797 C CA . LYS A 1 99 ? -38.811 -6.755 35.182 1.00 85.88 99 LYS A CA 1
ATOM 798 C C . LYS A 1 99 ? -39.135 -8.227 35.431 1.00 85.88 99 LYS A C 1
ATOM 800 O O . LYS A 1 99 ? -40.005 -8.525 36.245 1.00 85.88 99 LYS A O 1
ATOM 805 N N . VAL A 1 100 ? -38.480 -9.130 34.702 1.00 84.88 100 VAL A N 1
ATOM 806 C CA . VAL A 1 100 ? -38.730 -10.577 34.798 1.00 84.88 100 VAL A CA 1
ATOM 807 C C . VAL A 1 100 ? -38.160 -11.116 36.106 1.00 84.88 100 VAL A C 1
ATOM 809 O O . VAL A 1 100 ? -38.804 -11.924 36.769 1.00 84.88 100 VAL A O 1
ATOM 812 N N . ILE A 1 101 ? -36.985 -10.632 36.513 1.00 84.94 101 ILE A N 1
ATOM 813 C CA . ILE A 1 101 ? -36.338 -11.055 37.755 1.00 84.94 101 ILE A CA 1
ATOM 814 C C . ILE A 1 101 ? -37.141 -10.589 38.976 1.00 84.94 101 ILE A C 1
ATOM 816 O O . ILE A 1 101 ? -37.350 -11.382 39.892 1.00 84.94 101 ILE A O 1
ATOM 820 N N . ILE A 1 102 ? -37.661 -9.357 38.970 1.00 83.12 102 ILE A N 1
ATOM 821 C CA . ILE A 1 102 ? -38.513 -8.827 40.050 1.00 83.12 102 ILE A CA 1
ATOM 822 C C . ILE A 1 102 ? -39.832 -9.603 40.174 1.00 83.12 102 ILE A C 1
ATOM 824 O O . ILE A 1 102 ? -40.297 -9.843 41.286 1.00 83.12 102 ILE A O 1
ATOM 828 N N . GLN A 1 103 ? -40.451 -9.993 39.055 1.00 84.31 103 GLN A N 1
ATOM 829 C CA . GLN A 1 103 ? -41.713 -10.748 39.069 1.00 84.31 103 GLN A CA 1
ATOM 830 C C . GLN A 1 103 ? -41.560 -12.167 39.632 1.00 84.31 103 GLN A C 1
ATOM 832 O O . GLN A 1 103 ? -42.540 -12.748 40.097 1.00 84.31 103 GLN A O 1
ATOM 837 N N . GLY A 1 104 ? -40.345 -12.716 39.624 1.00 77.81 104 GLY A N 1
ATOM 838 C CA . GLY A 1 104 ? -40.089 -14.081 40.062 1.00 77.81 104 GLY A CA 1
ATOM 839 C C . GLY A 1 104 ? -40.596 -15.136 39.063 1.00 77.81 104 GLY A C 1
ATOM 840 O O . GLY A 1 104 ? -41.083 -14.814 37.979 1.00 77.81 104 GLY A O 1
ATOM 841 N N . PRO A 1 105 ? -40.481 -16.432 39.396 1.00 81.88 105 PRO A N 1
ATOM 842 C CA . PRO A 1 105 ? -40.698 -17.543 38.460 1.00 81.88 105 PRO A CA 1
ATOM 843 C C . PRO A 1 105 ? -42.177 -17.844 38.110 1.00 81.88 105 PRO A C 1
ATOM 845 O O . PRO A 1 105 ? -42.536 -18.988 37.823 1.00 81.88 105 PRO A O 1
ATOM 848 N N . THR A 1 106 ? -43.076 -16.856 38.116 1.00 76.06 106 THR A N 1
ATOM 849 C CA . THR A 1 106 ? -44.528 -17.075 38.001 1.00 76.06 106 THR A CA 1
ATOM 850 C C . THR A 1 106 ? -44.944 -17.541 36.598 1.00 76.06 106 THR A C 1
ATOM 852 O O . THR A 1 106 ? -45.000 -16.766 35.647 1.00 76.06 106 THR A O 1
ATOM 855 N N . GLY A 1 107 ? -45.254 -18.832 36.447 1.00 71.56 107 GLY A N 1
ATOM 856 C CA . GLY A 1 107 ? -45.863 -19.421 35.242 1.00 71.56 107 GLY A CA 1
ATOM 857 C C . GLY A 1 107 ? -44.973 -19.501 33.990 1.00 71.56 107 GLY A C 1
ATOM 858 O O . GLY A 1 107 ? -45.333 -20.195 33.043 1.00 71.56 107 GLY A O 1
ATOM 859 N N . ARG A 1 108 ? -43.811 -18.836 33.979 1.00 83.06 108 ARG A N 1
ATOM 860 C CA . ARG A 1 108 ? -42.834 -18.824 32.876 1.00 83.06 108 ARG A CA 1
ATOM 861 C C . ARG A 1 108 ? -41.413 -19.050 33.386 1.00 83.06 108 ARG A C 1
ATOM 863 O O . ARG A 1 108 ? -40.525 -18.216 33.223 1.00 83.06 108 ARG A O 1
ATOM 870 N N . LEU A 1 109 ? -41.206 -20.202 34.020 1.00 85.75 109 LEU A N 1
ATOM 871 C CA . LEU A 1 109 ? -39.917 -20.571 34.609 1.00 85.75 109 LEU A CA 1
ATOM 872 C C . LEU A 1 109 ? -38.766 -20.550 33.586 1.00 85.75 109 LEU A C 1
ATOM 874 O O . LEU A 1 109 ? -37.659 -20.155 33.936 1.00 85.75 109 LEU A O 1
ATOM 878 N N . SER A 1 110 ? -39.025 -20.926 32.329 1.00 87.44 110 SER A N 1
ATOM 879 C CA . SER A 1 110 ? -38.030 -20.880 31.247 1.00 87.44 110 SER A CA 1
ATOM 880 C C . SER A 1 110 ? -37.492 -19.471 31.002 1.00 87.44 110 SER A C 1
ATOM 882 O O . SER A 1 110 ? -36.282 -19.279 30.897 1.00 87.44 110 SER A O 1
ATOM 884 N N . ASP A 1 111 ? -38.388 -18.488 30.946 1.00 87.62 111 ASP A N 1
ATOM 885 C CA . ASP A 1 111 ? -38.061 -17.098 30.624 1.00 87.62 111 ASP A CA 1
ATOM 886 C C . ASP A 1 111 ? -37.323 -16.450 31.798 1.00 87.62 111 ASP A C 1
ATOM 888 O O . ASP A 1 111 ? -36.338 -15.736 31.607 1.00 87.62 111 ASP A O 1
ATOM 892 N N . TYR A 1 112 ? -37.758 -16.772 33.020 1.00 87.50 112 TYR A N 1
ATOM 893 C CA . TYR A 1 112 ? -37.073 -16.383 34.245 1.00 87.50 112 TYR A CA 1
ATOM 894 C C . TYR A 1 112 ? -35.645 -16.938 34.284 1.00 87.50 112 TYR A C 1
ATOM 896 O O . TYR A 1 112 ? -34.694 -16.170 34.415 1.00 87.50 112 TYR A O 1
ATOM 904 N N . LEU A 1 113 ? -35.466 -18.249 34.088 1.00 88.06 113 LEU A N 1
ATOM 905 C CA . LEU A 1 113 ? -34.146 -18.884 34.114 1.00 88.06 113 LEU A CA 1
ATOM 906 C C . LEU A 1 113 ? -33.210 -18.314 33.032 1.00 88.06 113 LEU A C 1
ATOM 908 O O . LEU A 1 113 ? -32.024 -18.112 33.290 1.00 88.06 113 LEU A O 1
ATOM 912 N N . ALA A 1 114 ? -33.736 -18.002 31.843 1.00 88.94 114 ALA A N 1
ATOM 913 C CA . ALA A 1 114 ? -32.9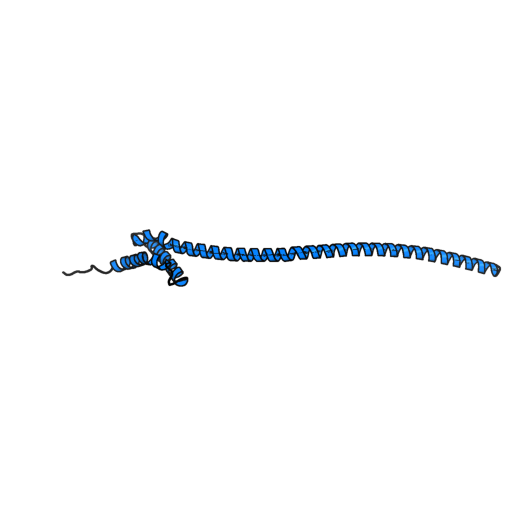72 -17.364 30.771 1.00 88.94 114 ALA A CA 1
ATOM 914 C C . ALA A 1 114 ? -32.511 -15.944 31.145 1.00 88.94 114 ALA A C 1
ATOM 916 O O . ALA A 1 114 ? -31.367 -15.577 30.869 1.00 88.94 114 ALA A O 1
ATOM 917 N N . CYS A 1 115 ? -33.366 -15.161 31.811 1.00 88.81 115 CYS A N 1
ATOM 918 C CA . CYS A 1 115 ? -33.014 -13.833 32.316 1.00 88.81 115 CYS A CA 1
ATOM 919 C C . CYS A 1 115 ? -31.934 -13.907 33.400 1.00 88.81 115 CYS A C 1
ATOM 921 O O . CYS A 1 115 ? -30.958 -13.165 33.336 1.00 88.81 115 CYS A O 1
ATOM 923 N N . VAL A 1 116 ? -32.058 -14.847 34.341 1.00 88.00 116 VAL A N 1
ATOM 924 C CA . VAL A 1 116 ? -31.056 -15.082 35.394 1.00 88.00 116 VAL A CA 1
ATOM 925 C C . VAL A 1 116 ? -29.714 -15.497 34.794 1.00 88.00 116 VAL A C 1
ATOM 927 O O . VAL A 1 116 ? -28.677 -14.961 35.173 1.00 88.00 116 VAL A O 1
ATOM 930 N N . HIS A 1 117 ? -29.720 -16.402 33.813 1.00 88.50 117 HIS A N 1
ATOM 931 C CA . HIS A 1 117 ? -28.502 -16.816 33.120 1.00 88.50 117 HIS A CA 1
ATOM 932 C C . HIS A 1 117 ? -27.844 -15.651 32.367 1.00 88.50 117 HIS A C 1
ATOM 934 O O . HIS A 1 117 ? -26.625 -15.496 32.407 1.00 88.50 117 HIS A O 1
ATOM 940 N N . ARG A 1 118 ? -28.634 -14.805 31.691 1.00 90.19 118 ARG A N 1
ATOM 941 C CA . ARG A 1 118 ? -28.122 -13.610 31.001 1.00 90.19 118 ARG A CA 1
ATOM 942 C C . ARG A 1 118 ? -27.525 -12.600 31.983 1.00 90.19 118 ARG A C 1
ATOM 944 O O . ARG A 1 118 ? -26.464 -12.058 31.687 1.00 90.19 118 ARG A O 1
ATOM 951 N N . LEU A 1 119 ? -28.175 -12.377 33.127 1.00 88.88 119 LEU A N 1
ATOM 952 C CA . LEU A 1 119 ? -27.681 -11.487 34.179 1.00 88.88 119 LEU A CA 1
ATOM 953 C C . LEU A 1 119 ? -26.350 -11.997 34.747 1.00 88.88 119 LEU A C 1
ATOM 955 O O . LEU A 1 119 ? -25.378 -11.250 34.778 1.00 88.88 119 LEU A O 1
ATOM 959 N N . LYS A 1 120 ? -26.282 -13.287 35.096 1.00 87.69 120 LYS A N 1
ATOM 960 C CA . LYS A 1 120 ? -25.068 -13.919 35.623 1.00 87.69 120 LYS A CA 1
ATOM 961 C C . LYS A 1 120 ? -23.901 -13.859 34.636 1.00 87.69 120 LYS A C 1
ATOM 963 O O . LYS A 1 120 ? -22.790 -13.523 35.018 1.00 87.69 120 LYS A O 1
ATOM 968 N N . LYS A 1 121 ? -24.151 -14.119 33.350 1.00 90.00 121 LYS A N 1
ATOM 969 C CA . LYS A 1 121 ? -23.113 -14.014 32.315 1.00 90.00 121 LYS A CA 1
ATOM 970 C C . LYS A 1 121 ? -22.555 -12.587 32.198 1.00 90.00 121 LYS A C 1
ATOM 972 O O . LYS A 1 121 ? -21.379 -12.414 31.905 1.00 90.00 121 LYS A O 1
ATOM 977 N N . ALA A 1 122 ? -23.398 -11.568 32.376 1.00 89.31 122 ALA A N 1
ATOM 978 C CA . ALA A 1 122 ? -22.949 -10.179 32.363 1.00 89.31 122 ALA A CA 1
ATOM 979 C C . ALA A 1 122 ? -22.151 -9.807 33.616 1.00 89.31 122 ALA A C 1
ATOM 981 O O . ALA A 1 122 ? -21.137 -9.132 33.498 1.00 89.31 122 ALA A O 1
ATOM 982 N N . GLU A 1 123 ? -22.554 -1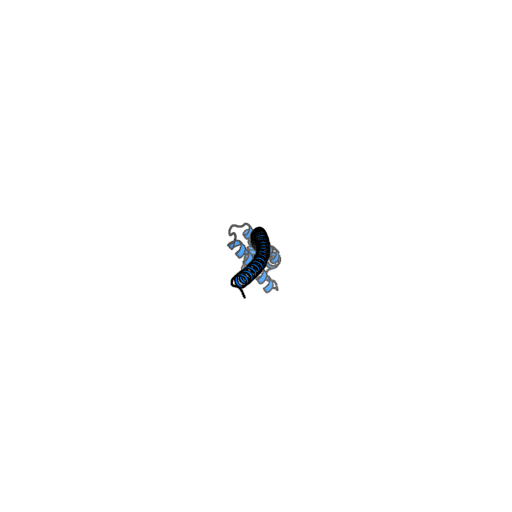0.300 34.785 1.00 86.94 123 GLU A N 1
ATOM 983 C CA . GLU A 1 123 ? 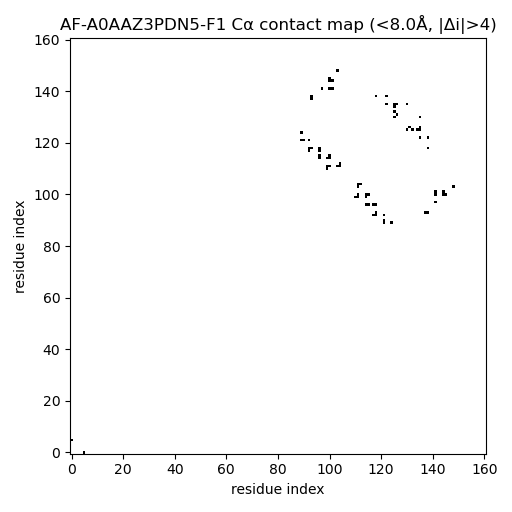-21.777 -10.165 36.019 1.00 86.94 123 GLU A CA 1
ATOM 984 C C . GLU A 1 123 ? -20.383 -10.804 35.885 1.00 86.94 123 GLU A C 1
ATOM 986 O O . GLU A 1 123 ? -19.385 -10.154 36.181 1.00 86.94 123 GLU A O 1
ATOM 991 N N . GLU A 1 124 ? -20.305 -12.039 35.377 1.00 89.19 124 GLU A N 1
ATOM 992 C CA . GLU A 1 124 ? -19.040 -12.752 35.144 1.00 89.19 124 GLU A CA 1
ATOM 993 C C . GLU A 1 124 ? -18.112 -11.982 34.189 1.00 89.19 124 GLU A C 1
ATOM 995 O O . GLU A 1 124 ? -16.909 -11.909 34.432 1.00 89.19 124 GLU A O 1
ATOM 1000 N N . TYR A 1 125 ? -18.669 -11.369 33.137 1.00 89.56 125 TYR A N 1
ATOM 1001 C CA . TYR A 1 125 ? -17.916 -10.513 32.216 1.00 89.56 125 TYR A CA 1
ATOM 1002 C C . TYR A 1 125 ? -17.277 -9.323 32.948 1.00 89.56 125 TYR A C 1
ATOM 1004 O O . TYR A 1 125 ? -16.068 -9.123 32.851 1.00 89.56 125 TYR A O 1
ATOM 1012 N N . PHE A 1 126 ? -18.055 -8.559 33.723 1.00 88.50 126 PHE A N 1
ATOM 1013 C CA . PHE A 1 126 ? -17.521 -7.391 34.432 1.00 88.50 126 PHE A CA 1
ATOM 1014 C C . PHE A 1 126 ? -16.557 -7.779 35.557 1.00 88.50 126 PHE A C 1
ATOM 1016 O O . PHE A 1 126 ? -15.542 -7.117 35.720 1.00 88.50 126 PHE A O 1
ATOM 1023 N N . GLN A 1 127 ? -16.799 -8.886 36.267 1.00 88.00 127 GLN A N 1
ATOM 1024 C CA . GLN A 1 127 ? -15.851 -9.425 37.252 1.00 88.00 127 GLN A CA 1
ATOM 1025 C C . GLN A 1 127 ? -14.499 -9.789 36.635 1.00 88.00 127 GLN A C 1
ATOM 1027 O O . GLN A 1 127 ? -13.469 -9.652 37.293 1.00 88.00 127 GLN A O 1
ATOM 1032 N N . GLN A 1 128 ? -14.495 -10.293 35.400 1.00 88.88 128 GLN A N 1
ATOM 1033 C CA . GLN A 1 128 ? -13.269 -10.669 34.708 1.00 88.88 128 GLN A CA 1
ATOM 1034 C C . GLN A 1 128 ? -12.518 -9.454 34.145 1.00 88.88 128 GLN A C 1
ATOM 1036 O O . GLN A 1 128 ? -11.288 -9.440 34.192 1.00 88.88 128 GLN A O 1
ATOM 1041 N N . GLU A 1 129 ? -13.239 -8.464 33.614 1.00 87.62 129 GLU A N 1
ATOM 1042 C CA . GLU A 1 129 ? -12.649 -7.275 32.987 1.00 87.62 129 GLU A CA 1
ATOM 1043 C C . GLU A 1 129 ? -12.217 -6.208 34.009 1.00 87.62 129 GLU A C 1
ATOM 1045 O O . GLU A 1 129 ? -11.113 -5.676 33.894 1.00 87.62 129 GLU A O 1
ATOM 1050 N N . ASP A 1 130 ? -13.048 -5.907 35.016 1.00 84.50 130 ASP A N 1
ATOM 1051 C CA . ASP A 1 130 ? -12.749 -4.947 36.089 1.00 84.50 130 ASP A CA 1
ATOM 1052 C C . ASP A 1 130 ? -13.459 -5.330 37.413 1.00 84.50 130 ASP A C 1
ATOM 1054 O O . ASP A 1 130 ? -14.613 -4.951 37.641 1.00 84.50 130 ASP A O 1
ATOM 1058 N N . PRO A 1 131 ? -12.784 -6.073 38.315 1.00 82.25 131 PRO A N 1
ATOM 1059 C CA . PRO A 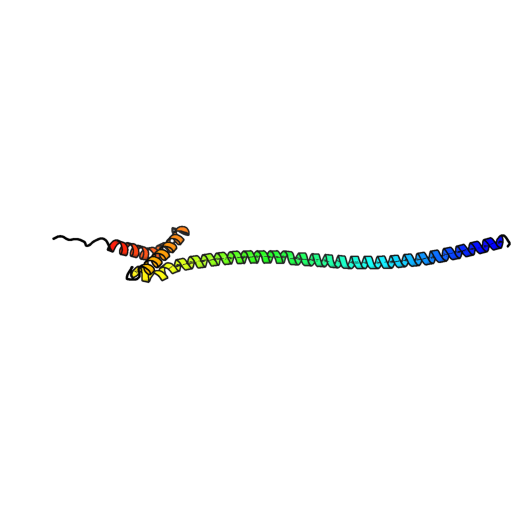1 131 ? -13.385 -6.579 39.552 1.00 82.25 131 PRO A CA 1
ATOM 1060 C C . PRO A 1 131 ? -13.853 -5.488 40.523 1.00 82.25 131 PRO A C 1
ATOM 1062 O O . PRO A 1 131 ? -14.781 -5.719 41.296 1.00 82.25 131 PRO A O 1
ATOM 1065 N N . ASP A 1 132 ? -13.202 -4.323 40.498 1.00 83.12 132 ASP A N 1
ATOM 1066 C CA . ASP A 1 132 ? -13.493 -3.186 41.380 1.00 83.12 132 ASP A CA 1
ATOM 1067 C C . ASP A 1 132 ? -14.321 -2.102 40.658 1.00 83.12 132 ASP A C 1
ATOM 1069 O O . ASP A 1 132 ? -14.520 -0.996 41.178 1.00 83.12 132 ASP A O 1
ATOM 1073 N N . GLY A 1 133 ? -14.810 -2.417 39.453 1.00 81.50 133 GLY A N 1
ATOM 1074 C CA . GLY A 1 133 ? -15.573 -1.510 38.613 1.00 81.50 133 GLY A CA 1
ATOM 1075 C C . GLY A 1 133 ? -16.925 -1.125 39.232 1.00 81.50 133 GLY A C 1
ATOM 1076 O O . GLY A 1 133 ? -17.593 -1.947 39.875 1.00 81.50 133 GLY A O 1
ATOM 1077 N N . PRO A 1 134 ? -17.396 0.124 39.038 1.00 81.81 134 PRO A N 1
ATOM 1078 C CA . PRO A 1 134 ? -18.718 0.552 39.497 1.00 81.81 134 PRO A CA 1
ATOM 1079 C C . PRO A 1 134 ? -19.873 -0.262 38.887 1.00 81.81 134 PRO A C 1
ATOM 1081 O O . PRO A 1 134 ? -20.987 -0.222 39.411 1.00 81.81 134 PRO A O 1
ATOM 1084 N N . GLU A 1 135 ? -19.615 -0.990 37.804 1.00 80.62 135 GLU A N 1
ATOM 1085 C CA . GLU A 1 135 ? -20.541 -1.831 37.058 1.00 80.62 135 GLU A CA 1
ATOM 1086 C C . GLU A 1 135 ? -21.141 -2.942 37.907 1.00 80.62 135 GLU A C 1
ATOM 1088 O O . GLU A 1 135 ? -22.343 -3.176 37.803 1.00 80.62 135 GLU A O 1
ATOM 1093 N N . LEU A 1 136 ? -20.353 -3.592 38.771 1.00 80.00 136 LEU A N 1
ATOM 1094 C CA . LEU A 1 136 ? -20.842 -4.683 39.621 1.00 80.00 136 LEU A CA 1
ATOM 1095 C C . LEU A 1 136 ? -21.930 -4.197 40.588 1.00 80.00 136 LEU A C 1
ATOM 1097 O O . LEU A 1 136 ? -22.939 -4.878 40.771 1.00 80.00 136 LEU A O 1
ATOM 1101 N N . ASN A 1 137 ? -21.801 -2.967 41.101 1.00 80.12 137 ASN A N 1
ATOM 1102 C CA . ASN A 1 137 ? -22.792 -2.367 42.003 1.00 80.12 137 ASN A CA 1
ATOM 1103 C C . ASN A 1 137 ? -24.180 -2.218 41.347 1.00 80.12 137 ASN A C 1
ATOM 1105 O O . ASN A 1 137 ? -25.192 -2.090 42.037 1.00 80.12 137 ASN A O 1
ATOM 1109 N N . ILE A 1 138 ? -24.250 -2.212 40.010 1.00 78.75 138 ILE A N 1
ATOM 1110 C CA . ILE A 1 138 ? -25.510 -2.130 39.259 1.00 78.75 138 ILE A CA 1
ATOM 1111 C C . ILE A 1 138 ? -26.293 -3.454 39.366 1.00 78.75 138 ILE A C 1
ATOM 1113 O O . ILE A 1 138 ? -27.525 -3.446 39.325 1.00 78.75 138 ILE A O 1
ATOM 1117 N N . TYR A 1 139 ? -25.602 -4.586 39.539 1.00 76.12 139 TYR A N 1
ATOM 1118 C CA . TYR A 1 139 ? -26.192 -5.930 39.591 1.00 76.12 139 TYR A CA 1
ATOM 1119 C C . TYR A 1 139 ? -26.614 -6.347 41.004 1.00 76.12 139 TYR A C 1
ATOM 1121 O O . TYR A 1 139 ? -27.596 -7.080 41.153 1.00 76.12 139 TYR A O 1
ATOM 1129 N N . ASP A 1 140 ? -25.939 -5.835 42.035 1.00 76.56 140 ASP A N 1
ATOM 1130 C CA . ASP A 1 140 ? -26.197 -6.123 43.452 1.00 76.56 140 ASP A CA 1
ATOM 1131 C C . ASP A 1 140 ? -27.681 -6.117 43.869 1.00 76.56 140 ASP A C 1
ATOM 1133 O O . ASP A 1 140 ? -28.128 -7.093 44.481 1.00 76.56 140 ASP A O 1
ATOM 1137 N N . PRO A 1 141 ? -28.507 -5.097 43.549 1.00 74.88 141 PRO A N 1
ATOM 1138 C CA . PRO A 1 141 ? -29.908 -5.086 43.977 1.00 74.88 141 PRO A CA 1
ATOM 1139 C C . PRO A 1 141 ? -30.742 -6.215 43.348 1.00 74.88 141 PRO A C 1
ATOM 1141 O O . PRO A 1 141 ? -31.617 -6.784 44.010 1.00 74.88 141 PRO A O 1
ATOM 1144 N N . LEU A 1 142 ? -30.461 -6.578 42.094 1.00 72.69 142 LEU A N 1
ATOM 1145 C CA . LEU A 1 142 ? -31.141 -7.667 41.386 1.00 72.69 142 LEU A CA 1
ATOM 1146 C C . LEU A 1 142 ? -30.669 -9.042 41.864 1.00 72.69 142 LEU A C 1
ATOM 1148 O O . LEU A 1 142 ? -31.494 -9.933 42.079 1.00 72.69 142 LEU A O 1
ATOM 1152 N N . LEU A 1 143 ? -29.370 -9.199 42.111 1.00 72.38 143 LEU A N 1
ATOM 1153 C CA . LEU A 1 143 ? -28.794 -10.406 42.704 1.00 72.38 143 LEU A CA 1
ATOM 1154 C C . LEU A 1 143 ? -29.314 -10.632 44.132 1.00 72.38 143 LEU A C 1
ATOM 1156 O O . LEU A 1 143 ? -29.691 -11.749 44.490 1.00 72.38 143 LEU A O 1
ATOM 1160 N N . MET A 1 144 ? -29.460 -9.572 44.932 1.00 71.31 144 MET A N 1
ATOM 1161 C CA . MET A 1 144 ? -30.108 -9.654 46.244 1.00 71.31 144 MET A CA 1
ATOM 1162 C C . MET A 1 144 ? -31.586 -10.059 46.150 1.00 71.31 144 MET A C 1
ATOM 1164 O O . MET A 1 144 ? -32.071 -10.799 47.009 1.00 71.31 144 MET A O 1
ATOM 1168 N N . SER A 1 145 ? -32.312 -9.599 45.125 1.00 69.56 145 SER A N 1
ATOM 1169 C CA . SER A 1 145 ? -33.700 -10.018 44.869 1.00 69.56 145 SER A CA 1
ATOM 1170 C C . SER A 1 145 ? -33.790 -11.515 44.544 1.00 69.56 145 SER A C 1
ATOM 1172 O O . SER A 1 145 ? -34.628 -12.231 45.096 1.00 69.56 145 SER A O 1
ATOM 1174 N N . LEU A 1 146 ? -32.854 -12.019 43.736 1.00 67.00 146 LEU A N 1
ATOM 1175 C CA . LEU A 1 146 ? -32.679 -13.442 43.437 1.00 67.00 146 LEU A CA 1
ATOM 1176 C C . LEU A 1 146 ? -32.465 -14.276 44.708 1.00 67.00 146 LEU A C 1
ATOM 1178 O O . LEU A 1 146 ? -33.190 -15.250 44.934 1.00 67.00 146 LEU A O 1
ATOM 1182 N N . VAL A 1 147 ? -31.548 -13.856 45.584 1.00 66.50 147 VAL A N 1
ATOM 1183 C CA . VAL A 1 147 ? -31.300 -14.523 46.875 1.00 66.50 147 VAL A CA 1
ATOM 1184 C C . VAL A 1 147 ? -32.560 -14.520 47.746 1.00 66.50 147 VAL A C 1
ATOM 1186 O O . VAL A 1 147 ? -32.941 -15.564 48.271 1.00 66.50 147 VAL A O 1
ATOM 1189 N N . LYS A 1 148 ? -33.273 -13.390 47.849 1.00 62.56 148 LYS A N 1
ATOM 1190 C CA . LYS A 1 148 ? -34.525 -13.298 48.623 1.00 62.56 148 LYS A CA 1
ATOM 1191 C C . LYS A 1 148 ? -35.634 -14.197 48.074 1.00 62.56 148 LYS A C 1
ATOM 1193 O O . LYS A 1 148 ? -36.303 -14.859 48.861 1.00 62.56 148 LYS A O 1
ATOM 1198 N N . SER A 1 149 ? -35.810 -14.256 46.753 1.00 55.12 149 SER A N 1
ATOM 1199 C CA . SER A 1 149 ? -36.811 -15.126 46.115 1.00 55.12 149 SER A CA 1
ATOM 1200 C C . SER A 1 149 ? -36.513 -16.621 46.302 1.00 55.12 149 SER A C 1
ATOM 1202 O O . SER A 1 149 ? -37.439 -17.424 46.385 1.00 55.12 149 SER A O 1
ATOM 1204 N N . THR A 1 150 ? -35.234 -16.984 46.456 1.00 56.34 150 THR A N 1
ATOM 1205 C CA . THR A 1 150 ? -34.791 -18.364 46.717 1.00 56.34 150 THR A CA 1
ATOM 1206 C C . THR A 1 150 ? -34.946 -18.743 48.197 1.00 56.34 150 THR A C 1
ATOM 1208 O O . THR A 1 150 ? -35.363 -19.857 48.508 1.00 56.34 150 THR A O 1
ATOM 1211 N N . SER A 1 151 ? -34.690 -17.810 49.121 1.00 47.00 151 SER A N 1
ATOM 1212 C CA . SER A 1 151 ? -34.815 -18.039 50.571 1.00 47.00 151 SER A CA 1
ATOM 1213 C C . SER A 1 151 ? -36.259 -18.059 51.087 1.00 47.00 151 SER A C 1
ATOM 1215 O O . SER A 1 151 ? -36.499 -18.545 52.185 1.00 47.00 151 SER A O 1
ATOM 1217 N N . ILE A 1 152 ? -37.235 -17.577 50.310 1.00 46.78 152 ILE A N 1
ATOM 1218 C CA . ILE A 1 152 ? -38.653 -17.534 50.716 1.00 46.78 152 ILE A CA 1
ATOM 1219 C C . ILE A 1 152 ? -39.404 -18.868 50.525 1.00 46.78 152 ILE A C 1
ATOM 1221 O O . ILE A 1 152 ? -40.563 -18.976 50.908 1.00 46.78 152 ILE A O 1
ATOM 1225 N N . SER A 1 153 ? -38.758 -19.916 49.996 1.00 44.50 153 SER A N 1
ATOM 1226 C CA . SER A 1 153 ? -39.373 -21.255 49.869 1.00 44.50 153 SER A CA 1
ATOM 1227 C C . SER A 1 153 ? -39.013 -22.249 50.984 1.00 44.50 153 SER A C 1
ATOM 1229 O O . SER A 1 153 ? -39.397 -23.413 50.890 1.00 44.50 153 SER A O 1
ATOM 1231 N N . VAL A 1 154 ? -38.315 -21.832 52.046 1.00 46.38 154 VAL A N 1
ATOM 1232 C CA . VAL A 1 154 ? -38.026 -22.704 53.199 1.00 46.38 154 VAL A CA 1
ATOM 1233 C C . VAL A 1 154 ? -38.427 -22.002 54.494 1.00 46.38 154 VAL A C 1
ATOM 1235 O O . VAL A 1 154 ? -37.579 -21.430 55.165 1.00 46.38 154 VAL A O 1
ATOM 1238 N N . ASP A 1 155 ? -39.729 -22.007 54.786 1.00 41.94 155 ASP A N 1
ATOM 1239 C CA . ASP A 1 155 ? -40.327 -22.277 56.110 1.00 41.94 155 ASP A CA 1
ATOM 1240 C C . ASP A 1 155 ? -41.676 -21.555 56.276 1.00 41.94 155 ASP A C 1
ATOM 1242 O O . ASP A 1 155 ? -41.726 -20.344 56.439 1.00 41.94 155 ASP A O 1
ATOM 1246 N N . GLU A 1 156 ? -42.768 -22.320 56.212 1.00 41.84 156 GLU A N 1
ATOM 1247 C CA . GLU A 1 156 ? -43.794 -22.348 57.266 1.00 41.84 156 GLU A CA 1
ATOM 1248 C C . GLU A 1 156 ? -44.495 -23.712 57.166 1.00 41.84 156 GLU A C 1
ATOM 1250 O O . GLU A 1 156 ? -45.595 -23.874 56.640 1.00 41.84 156 GLU A O 1
ATOM 1255 N N . GLY A 1 157 ? -43.780 -24.740 57.626 1.00 42.88 157 GLY A N 1
ATOM 1256 C CA . GLY A 1 157 ? -44.308 -26.080 57.886 1.00 42.88 157 GLY A CA 1
ATOM 1257 C C . GLY A 1 157 ? -44.410 -26.353 59.384 1.00 42.88 157 GLY A C 1
ATOM 1258 O O . GLY A 1 157 ? -44.159 -27.472 59.822 1.00 42.88 157 GLY A O 1
ATOM 1259 N N . GLY A 1 158 ? -44.724 -25.328 60.180 1.00 45.81 158 GLY A N 1
ATOM 1260 C CA . GLY A 1 158 ? -45.011 -25.458 61.603 1.00 45.81 158 GLY A CA 1
ATOM 1261 C C . GLY A 1 158 ? -46.372 -26.110 61.824 1.00 45.81 158 GLY A C 1
ATOM 1262 O O . GLY A 1 158 ? -47.369 -25.422 62.013 1.00 45.81 158 GLY A O 1
ATOM 1263 N N . VAL A 1 159 ? -46.422 -27.443 61.827 1.00 45.38 159 VAL A N 1
ATOM 1264 C CA . VAL A 1 159 ? -47.541 -28.178 62.428 1.00 45.38 159 VAL A CA 1
ATOM 1265 C C . VAL A 1 159 ? -47.178 -28.475 63.878 1.00 45.38 159 VAL A C 1
ATOM 1267 O O . VAL A 1 159 ? -46.548 -29.481 64.198 1.00 45.38 159 VAL A O 1
ATOM 1270 N N . THR A 1 160 ? -47.571 -27.562 64.762 1.00 45.44 160 THR A N 1
ATOM 1271 C CA . THR A 1 160 ? -47.892 -27.894 66.151 1.00 45.44 160 THR A CA 1
ATOM 1272 C C . THR A 1 160 ? -49.370 -28.262 66.216 1.00 45.44 160 THR A C 1
ATOM 1274 O O . THR A 1 160 ? -50.217 -27.416 65.921 1.00 45.44 160 THR A O 1
ATOM 1277 N N . GLY A 1 161 ? -49.666 -29.501 66.606 1.00 42.47 161 GLY A N 1
ATOM 1278 C CA . GLY A 1 161 ? -51.020 -30.020 66.808 1.00 42.47 161 GLY A CA 1
ATOM 1279 C C . GLY A 1 161 ? -51.039 -31.534 66.806 1.00 42.47 161 GLY A C 1
ATOM 1280 O O . GLY A 1 161 ? -51.139 -32.092 65.694 1.00 42.47 161 GLY A O 1
#

Foldseek 3Di:
DDPVVVVVVVVVVVVVVVVVVVVVVVVVVVVVVVVVVVVVVVVVVVVVVVVVVVVVCVVVVVVVVVVVVVVVVVVVVVVVVVVVVVLVQLLCLCVVLVVLLLVPCPPPVVSNVVSVVSNVVSLVVCCVVPVPDPSNVSSVVSVVSVVVSVVVVDDDPDDDD

pLDDT: mean 86.78, std 14.92, range [41.84, 98.56]

Organism: Oncorhynchus tshawytscha (NCBI:txid74940)

Sequence (161 aa):
MTATDETYLWREKIEEKLKRDQDLLTFVSDSLKRSDQLTKGMVSILSSLEGRLEHLENSVIPMHDSTQNLLQLKGTTQKTLFYLDDAISHYQAVRDTDKVIIQGPTGRLSDYLACVHRLKKAEEYFQQEDPDGPELNIYDPLLMSLVKSTSISVDEGGVTG

Mean predicted aligned error: 12.61 Å

Nearest PDB structures (foldseek):
  5nnv-assembly1_A  TM=4.571E-01  e=5.228E+00  Bacillus subtilis subsp. subtilis str. 168
  3g67-assembly1_A  TM=4.779E-01  e=8.550E+00  Thermotoga maritima

Solvent-accessible surface area (backbone atoms only — not comparable to full-atom values): 9070 Å² total; per-residue (Å²): 134,55,79,65,58,58,53,52,55,51,49,52,54,47,53,53,49,52,50,51,52,51,56,49,49,51,53,52,52,52,53,49,52,52,51,50,52,52,51,53,51,50,52,53,52,51,54,52,49,49,56,50,50,53,55,45,48,73,51,48,54,61,50,50,53,53,50,52,52,50,52,51,49,52,53,51,52,51,50,53,51,48,54,51,53,53,51,50,56,38,67,44,32,55,74,75,25,45,70,49,61,73,67,45,64,73,95,43,51,69,62,32,52,51,35,52,50,50,40,50,54,33,49,53,50,44,52,70,76,44,72,86,41,77,66,59,69,71,47,48,68,59,54,51,46,54,51,51,67,62,59,70,77,73,81,88,81,82,81,84,130